Protein AF-A0A3S5FHS6-F1 (afdb_monomer_lite)

Secondary structure (DSSP, 8-state):
--HHHHHHH---HHHHHHHHHHTTS-HHHHHHHHHSSPPPPHHHHHHHHHHHHHH-TTS--------HHHHHHHTHHHHTTS--

Sequence (84 aa):
MTLKEWFKKHKSLEKRMELARAANSTVGYLNQLAYTSKKASVSMCAGLYSASAEITPEDVIFPEDERPDIAEVFSTKQMHESAA

Structure (mmCIF, N/CA/C/O backbone):
data_AF-A0A3S5FHS6-F1
#
_entry.id   AF-A0A3S5FHS6-F1
#
loop_
_atom_site.group_PDB
_atom_site.id
_atom_site.type_symbol
_atom_site.label_atom_id
_atom_site.label_alt_id
_atom_site.label_comp_id
_atom_site.label_asym_id
_atom_site.label_entity_id
_atom_site.label_seq_id
_atom_site.pdbx_PDB_ins_code
_atom_site.Cartn_x
_atom_site.Cartn_y
_atom_site.Cartn_z
_atom_site.occupancy
_atom_site.B_iso_or_equiv
_atom_site.auth_seq_id
_atom_site.auth_comp_id
_atom_site.auth_asym_id
_atom_site.auth_atom_id
_atom_site.pdbx_PDB_model_num
ATOM 1 N N . MET A 1 1 ? -8.413 -0.732 -5.745 1.00 90.12 1 MET A N 1
ATOM 2 C CA . MET A 1 1 ? -8.219 0.709 -5.494 1.00 90.12 1 MET A CA 1
ATOM 3 C C . MET A 1 1 ? -6.739 1.043 -5.463 1.00 90.12 1 MET A C 1
ATOM 5 O O . MET A 1 1 ? -5.930 0.133 -5.362 1.00 90.12 1 MET A O 1
ATOM 9 N N . THR A 1 2 ? -6.372 2.316 -5.523 1.00 91.31 2 THR A N 1
ATOM 10 C CA . THR A 1 2 ? -4.981 2.770 -5.380 1.00 91.31 2 THR A CA 1
ATOM 11 C C . THR A 1 2 ? -4.548 2.821 -3.913 1.00 91.31 2 THR A C 1
ATOM 13 O O . THR A 1 2 ? -5.380 2.877 -3.004 1.00 91.31 2 THR A O 1
ATOM 16 N N . LEU A 1 3 ? -3.238 2.901 -3.651 1.00 93.56 3 LEU A N 1
ATOM 17 C CA . LEU A 1 3 ? -2.714 3.129 -2.294 1.00 93.56 3 LEU A CA 1
ATOM 18 C C . LEU A 1 3 ? -3.249 4.437 -1.679 1.00 93.56 3 LEU A C 1
ATOM 20 O O . LEU A 1 3 ? -3.537 4.506 -0.483 1.00 93.56 3 LEU A O 1
ATOM 24 N N . LYS A 1 4 ? -3.418 5.481 -2.498 1.00 93.50 4 LYS A N 1
ATOM 25 C CA . LYS A 1 4 ? -3.945 6.779 -2.060 1.00 93.50 4 LYS A CA 1
ATOM 26 C C . LYS A 1 4 ? -5.408 6.679 -1.633 1.00 93.50 4 LYS A C 1
ATOM 28 O O . LYS A 1 4 ? -5.793 7.263 -0.621 1.00 93.50 4 LYS A O 1
ATOM 33 N N . GLU A 1 5 ? -6.222 5.953 -2.391 1.00 94.94 5 GLU A N 1
ATOM 34 C CA . GLU A 1 5 ? -7.623 5.683 -2.052 1.00 94.94 5 GLU A CA 1
ATOM 35 C C . GLU A 1 5 ? -7.732 4.857 -0.775 1.00 94.94 5 GLU A C 1
ATOM 37 O O . GLU A 1 5 ? -8.488 5.223 0.128 1.00 94.94 5 GLU A O 1
ATOM 42 N N . TRP A 1 6 ? -6.890 3.832 -0.644 1.00 95.62 6 TRP A N 1
ATOM 43 C CA . TRP A 1 6 ? -6.804 3.024 0.565 1.00 95.62 6 TRP A CA 1
ATOM 44 C C . TRP A 1 6 ? -6.487 3.883 1.792 1.00 95.62 6 TRP A C 1
ATOM 46 O O . TRP A 1 6 ? -7.174 3.808 2.807 1.00 95.62 6 TRP A O 1
ATOM 56 N N . PHE A 1 7 ? -5.515 4.797 1.693 1.00 95.25 7 PHE A N 1
ATOM 57 C CA . PHE A 1 7 ? -5.166 5.711 2.789 1.00 95.25 7 PHE A CA 1
ATOM 58 C C . PHE A 1 7 ? -6.313 6.667 3.143 1.00 95.25 7 PHE A C 1
ATOM 60 O O . PHE A 1 7 ? -6.474 7.026 4.314 1.00 95.25 7 PHE A O 1
ATOM 67 N N . LYS A 1 8 ? -7.113 7.098 2.159 1.00 94.94 8 LYS A N 1
ATOM 68 C CA . LYS A 1 8 ? -8.297 7.938 2.398 1.00 94.94 8 LYS A CA 1
ATOM 69 C C . LYS A 1 8 ? -9.410 7.172 3.116 1.00 94.94 8 LYS A C 1
ATOM 71 O O . LYS A 1 8 ? -10.054 7.763 3.986 1.00 94.94 8 LYS A O 1
ATOM 76 N N . LYS A 1 9 ? -9.615 5.895 2.773 1.00 95.88 9 LYS A N 1
ATOM 77 C CA . LYS A 1 9 ? -10.608 5.013 3.405 1.00 95.88 9 LYS A CA 1
ATOM 78 C C . LYS A 1 9 ? -10.174 4.605 4.818 1.00 95.88 9 LYS A C 1
ATOM 80 O O . LYS A 1 9 ? -10.930 4.772 5.772 1.00 95.88 9 LYS A O 1
ATOM 85 N N . HIS A 1 10 ? -8.923 4.182 4.978 1.00 93.88 10 HIS A N 1
ATOM 86 C CA . HIS A 1 10 ? -8.339 3.721 6.238 1.00 93.88 10 HIS A CA 1
ATOM 87 C C . HIS A 1 10 ? -7.446 4.810 6.859 1.00 93.88 10 HIS A C 1
ATOM 89 O O . HIS A 1 10 ? -6.221 4.846 6.707 1.00 93.88 10 HIS A O 1
ATOM 95 N N . LYS A 1 11 ? -8.084 5.743 7.576 1.00 91.44 11 LYS A N 1
ATOM 96 C CA . LYS A 1 11 ? -7.411 6.900 8.203 1.00 91.44 11 LYS A CA 1
ATOM 97 C C . LYS A 1 11 ? -6.607 6.556 9.460 1.00 91.44 11 LYS A C 1
ATOM 99 O O . LYS A 1 11 ? -5.785 7.367 9.879 1.00 91.44 11 LYS A O 1
ATOM 104 N N . SER A 1 12 ? -6.841 5.387 10.056 1.00 94.81 12 SER A N 1
ATOM 105 C CA . SER A 1 12 ? -6.144 4.956 11.271 1.00 94.81 12 SER A CA 1
ATOM 106 C C . SER A 1 12 ? -4.645 4.771 11.016 1.00 94.81 12 SER A C 1
ATOM 108 O O . SER A 1 12 ? -4.250 4.078 10.075 1.00 94.81 12 SER A O 1
ATOM 110 N N . LEU A 1 13 ? -3.813 5.369 11.876 1.00 93.88 13 LEU A N 1
ATOM 111 C CA . LEU A 1 13 ? -2.361 5.181 11.846 1.00 93.88 13 LEU A CA 1
ATOM 112 C C . LEU A 1 13 ? -1.992 3.712 12.068 1.00 93.88 13 LEU A C 1
ATOM 114 O O . LEU A 1 13 ? -1.149 3.189 11.349 1.00 93.88 13 LEU A O 1
ATOM 118 N N . GLU A 1 14 ? -2.664 3.042 13.003 1.00 96.38 14 GLU A N 1
ATOM 119 C CA . GLU A 1 14 ? -2.447 1.628 13.310 1.00 96.38 14 GLU A CA 1
ATOM 120 C C . GLU A 1 14 ? -2.668 0.750 12.074 1.00 96.38 14 GLU A C 1
ATOM 122 O O . GLU A 1 14 ? -1.797 -0.032 11.707 1.00 96.38 14 GLU A O 1
ATOM 127 N N . LYS A 1 15 ? -3.769 0.974 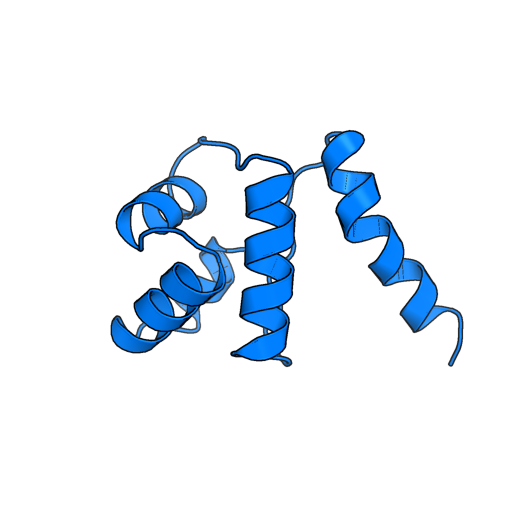11.345 1.00 94.81 15 LYS A N 1
ATOM 128 C CA . LYS A 1 15 ? -4.082 0.217 10.123 1.00 94.81 15 LYS A CA 1
ATOM 129 C C . LYS A 1 15 ? -3.040 0.443 9.022 1.00 94.81 15 LYS A C 1
ATOM 131 O O . LYS A 1 15 ? -2.663 -0.477 8.303 1.00 94.81 15 LYS A O 1
ATOM 136 N N . ARG A 1 16 ? -2.524 1.670 8.901 1.00 95.50 16 ARG A N 1
ATOM 137 C CA . ARG A 1 16 ? -1.436 1.989 7.960 1.00 95.50 16 ARG A CA 1
ATOM 138 C C . ARG A 1 16 ? -0.108 1.359 8.378 1.00 95.50 16 ARG A C 1
ATOM 140 O O . ARG A 1 16 ? 0.671 0.978 7.509 1.00 95.50 16 ARG A O 1
ATOM 147 N N . MET A 1 17 ? 0.159 1.257 9.680 1.00 97.19 17 MET A N 1
ATOM 148 C CA . MET A 1 17 ? 1.336 0.564 10.208 1.00 97.19 17 MET A CA 1
ATOM 149 C C . MET A 1 17 ? 1.253 -0.943 9.972 1.00 97.19 17 MET A C 1
ATOM 151 O O . MET A 1 17 ? 2.255 -1.539 9.590 1.00 97.19 17 MET A O 1
ATOM 155 N N . GLU A 1 18 ? 0.071 -1.536 10.140 1.00 97.38 18 GLU A N 1
ATOM 156 C CA . GLU A 1 18 ? -0.204 -2.940 9.823 1.00 97.38 18 GLU A CA 1
ATOM 157 C C . GLU A 1 18 ? 0.110 -3.227 8.347 1.00 97.38 18 GLU A C 1
ATOM 159 O O . GLU A 1 18 ? 0.931 -4.094 8.049 1.00 97.38 18 GLU A O 1
ATOM 164 N N . LEU A 1 19 ? -0.427 -2.405 7.435 1.00 97.00 19 LEU A N 1
ATOM 165 C CA . LEU A 1 19 ? -0.146 -2.502 6.001 1.00 97.00 19 LEU A CA 1
ATOM 166 C C . LEU A 1 19 ? 1.347 -2.350 5.692 1.00 97.00 19 LEU A C 1
ATOM 168 O O . LEU A 1 19 ? 1.909 -3.139 4.938 1.00 97.00 19 LEU A O 1
ATOM 172 N N . ALA A 1 20 ? 2.002 -1.341 6.274 1.00 96.69 20 ALA A N 1
ATOM 173 C CA . ALA A 1 20 ? 3.425 -1.111 6.058 1.00 96.69 20 ALA A CA 1
ATOM 174 C C . ALA A 1 20 ? 4.270 -2.298 6.529 1.00 96.69 20 ALA A C 1
ATOM 176 O O . ALA A 1 20 ? 5.184 -2.705 5.818 1.00 96.69 20 ALA A O 1
ATOM 177 N N . ARG A 1 21 ? 3.943 -2.883 7.685 1.00 97.44 21 ARG A N 1
ATOM 178 C CA . ARG A 1 21 ? 4.644 -4.049 8.226 1.00 97.44 21 ARG A CA 1
ATOM 179 C C . ARG A 1 21 ? 4.459 -5.274 7.334 1.00 97.44 21 ARG A C 1
ATOM 181 O O . ARG A 1 21 ? 5.452 -5.912 6.997 1.00 97.44 21 ARG A O 1
ATOM 188 N N . ALA A 1 22 ? 3.226 -5.578 6.935 1.00 96.56 22 ALA A N 1
ATOM 189 C CA . ALA A 1 22 ? 2.929 -6.715 6.066 1.00 96.56 22 ALA A CA 1
ATOM 190 C C . ALA A 1 22 ? 3.577 -6.567 4.679 1.00 96.56 22 ALA A C 1
ATOM 192 O O . ALA A 1 22 ? 4.100 -7.529 4.126 1.00 96.56 22 ALA A O 1
ATOM 193 N N . ALA A 1 23 ? 3.653 -5.342 4.154 1.00 95.12 23 ALA A N 1
ATOM 194 C CA . ALA A 1 23 ? 4.335 -5.048 2.896 1.00 95.12 23 ALA A CA 1
ATOM 195 C C . ALA A 1 23 ? 5.865 -4.867 3.039 1.00 95.12 23 ALA A C 1
ATOM 197 O O . ALA A 1 23 ? 6.509 -4.387 2.106 1.00 95.12 23 ALA A O 1
ATOM 198 N N . ASN A 1 24 ? 6.446 -5.206 4.199 1.00 95.94 24 ASN A N 1
ATOM 199 C CA . ASN A 1 24 ? 7.869 -5.050 4.525 1.00 95.94 24 ASN A CA 1
ATOM 200 C C . ASN A 1 24 ? 8.422 -3.641 4.214 1.00 95.94 24 ASN A C 1
ATOM 202 O O . ASN A 1 24 ? 9.428 -3.462 3.526 1.00 95.94 24 ASN A O 1
ATOM 206 N N . SER A 1 25 ? 7.713 -2.617 4.686 1.00 96.38 25 SER A N 1
ATOM 207 C CA . SER A 1 25 ? 7.954 -1.210 4.377 1.00 96.38 25 SER A CA 1
ATOM 208 C C . SER A 1 25 ? 7.693 -0.296 5.584 1.00 96.38 25 SER A C 1
ATOM 210 O O . SER A 1 25 ? 7.512 -0.741 6.716 1.00 96.38 25 SER A O 1
ATOM 212 N N . THR A 1 26 ? 7.676 1.019 5.352 1.00 96.62 26 THR A N 1
ATOM 213 C CA . THR A 1 26 ? 7.372 2.038 6.369 1.00 96.62 26 THR A CA 1
ATOM 214 C C . THR A 1 26 ? 6.197 2.907 5.939 1.00 96.62 26 THR A C 1
ATOM 216 O O . THR A 1 26 ? 6.028 3.205 4.757 1.00 96.62 26 THR A O 1
ATOM 219 N N . VAL A 1 27 ? 5.423 3.410 6.905 1.00 95.88 27 VAL A N 1
ATOM 220 C CA . VAL A 1 27 ? 4.321 4.351 6.628 1.00 95.88 27 VAL A CA 1
ATOM 221 C C . VAL A 1 27 ? 4.826 5.606 5.905 1.00 95.88 27 VAL A C 1
ATOM 223 O O . VAL A 1 27 ? 4.138 6.134 5.036 1.00 95.88 27 VAL A O 1
ATOM 226 N N . GLY A 1 28 ? 6.042 6.068 6.218 1.00 96.38 28 GLY A N 1
ATOM 227 C CA . GLY A 1 28 ? 6.676 7.196 5.532 1.00 96.38 28 GLY A CA 1
ATOM 228 C C . GLY A 1 28 ? 6.904 6.926 4.044 1.00 96.38 28 GLY A C 1
ATOM 229 O O . GLY A 1 28 ? 6.530 7.746 3.208 1.00 96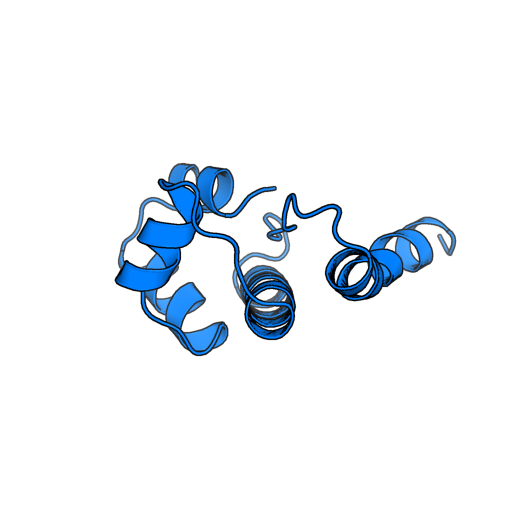.38 28 GLY A O 1
ATOM 230 N N . TYR A 1 29 ? 7.447 5.757 3.701 1.00 96.12 29 TYR A N 1
ATOM 231 C CA . TYR A 1 29 ? 7.628 5.361 2.306 1.00 96.12 29 TYR A CA 1
ATOM 232 C C . TYR A 1 29 ? 6.290 5.183 1.579 1.00 96.12 29 TYR A C 1
ATOM 234 O O . TYR A 1 29 ? 6.124 5.690 0.472 1.00 96.12 29 TYR A O 1
ATOM 242 N N . LEU A 1 30 ? 5.299 4.556 2.219 1.00 95.44 30 LEU A N 1
ATOM 243 C CA . LEU A 1 30 ? 3.960 4.421 1.640 1.00 95.44 30 LEU A CA 1
ATOM 244 C C . LEU A 1 30 ? 3.280 5.783 1.419 1.00 95.44 30 LEU A C 1
ATOM 246 O O . LEU A 1 30 ? 2.647 5.991 0.387 1.00 95.44 30 LEU A O 1
ATOM 250 N N . ASN A 1 31 ? 3.466 6.747 2.326 1.00 95.31 31 ASN A N 1
ATOM 251 C CA . ASN A 1 31 ? 3.009 8.124 2.120 1.00 95.31 31 ASN A CA 1
ATOM 252 C C . ASN A 1 31 ? 3.692 8.780 0.910 1.00 95.31 31 ASN A C 1
ATOM 254 O O . ASN A 1 31 ? 3.021 9.471 0.146 1.00 95.31 31 ASN A O 1
ATOM 258 N N . GLN A 1 32 ? 4.998 8.560 0.705 1.00 95.25 32 GLN A N 1
ATOM 259 C CA . GLN A 1 32 ? 5.680 9.051 -0.499 1.00 95.25 32 GLN A CA 1
ATOM 260 C C . GLN A 1 32 ? 5.040 8.462 -1.760 1.00 95.25 32 GLN A C 1
ATOM 262 O O . GLN A 1 32 ? 4.735 9.211 -2.682 1.00 95.25 32 GLN A O 1
ATOM 267 N N . LEU A 1 33 ? 4.782 7.154 -1.787 1.00 93.12 33 LEU A N 1
ATOM 268 C CA . LEU A 1 33 ? 4.126 6.502 -2.925 1.00 93.12 33 LEU A CA 1
ATOM 269 C C . LEU A 1 33 ? 2.697 7.023 -3.164 1.00 93.12 33 LEU A C 1
ATOM 271 O O . LEU A 1 33 ? 2.281 7.170 -4.305 1.00 93.12 33 LEU A O 1
ATOM 275 N N . ALA A 1 34 ? 1.944 7.326 -2.105 1.00 93.06 34 ALA A N 1
ATOM 276 C CA . ALA A 1 34 ? 0.550 7.760 -2.216 1.00 93.06 34 ALA A CA 1
ATOM 277 C C . ALA A 1 34 ? 0.377 9.231 -2.643 1.00 93.06 34 ALA A C 1
ATOM 279 O O . ALA A 1 34 ? -0.648 9.590 -3.229 1.00 93.06 34 ALA A O 1
ATOM 280 N N . TYR A 1 35 ? 1.333 10.100 -2.301 1.00 93.75 35 TYR A N 1
ATOM 281 C CA . TYR A 1 35 ? 1.167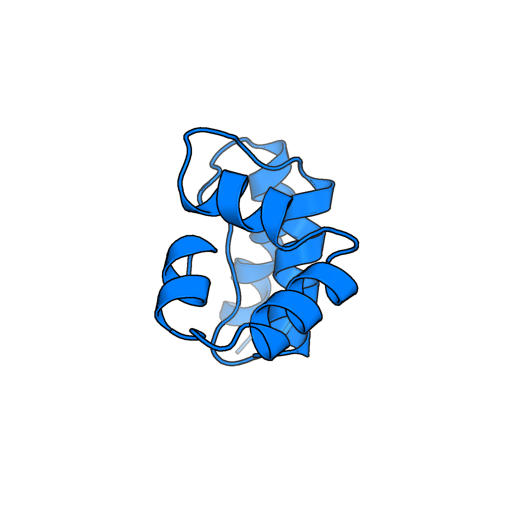 11.556 -2.412 1.00 93.75 35 TYR A CA 1
ATOM 282 C C . TYR A 1 35 ? 2.246 12.264 -3.238 1.00 93.75 35 TYR A C 1
ATOM 284 O O . TYR A 1 35 ? 2.210 13.488 -3.347 1.00 93.75 35 TYR A O 1
ATOM 292 N N . THR A 1 36 ? 3.181 11.530 -3.841 1.00 92.31 36 THR A N 1
ATOM 293 C CA . THR A 1 36 ? 4.204 12.090 -4.740 1.00 92.31 36 THR A CA 1
ATOM 294 C C . THR A 1 36 ? 4.207 11.359 -6.082 1.00 92.31 36 THR A C 1
ATOM 296 O O . THR A 1 36 ? 3.469 10.400 -6.273 1.00 92.31 36 THR A O 1
ATOM 299 N N . SER A 1 37 ? 5.057 11.788 -7.018 1.00 87.69 37 SER A N 1
ATOM 300 C CA . SER A 1 37 ? 5.271 11.109 -8.304 1.00 87.69 37 SER A CA 1
ATOM 301 C C . SER A 1 37 ? 6.168 9.864 -8.211 1.00 87.69 37 SER A C 1
ATOM 303 O O . SER A 1 37 ? 6.525 9.277 -9.235 1.00 87.69 37 SER A O 1
ATOM 305 N N . LYS A 1 38 ? 6.576 9.459 -7.000 1.00 88.88 38 LYS A N 1
ATOM 306 C CA . LYS A 1 38 ? 7.443 8.301 -6.785 1.00 88.88 38 LYS A CA 1
ATOM 307 C C . LYS A 1 38 ? 6.727 7.010 -7.170 1.00 88.88 38 LYS A C 1
ATOM 309 O O . LYS A 1 38 ? 5.680 6.687 -6.619 1.00 88.88 38 LYS A O 1
ATOM 314 N N . LYS A 1 39 ? 7.347 6.240 -8.062 1.00 87.00 39 LYS A N 1
ATOM 315 C CA . LYS A 1 39 ? 6.855 4.923 -8.469 1.00 87.00 39 LYS A CA 1
ATOM 316 C C . LYS A 1 39 ? 7.387 3.826 -7.553 1.00 87.00 39 LYS A C 1
ATOM 318 O O . LYS A 1 39 ? 8.541 3.865 -7.123 1.00 87.00 39 LYS A O 1
ATOM 323 N N . ALA A 1 40 ? 6.539 2.845 -7.269 1.00 88.56 40 ALA A N 1
ATOM 324 C CA . ALA A 1 40 ? 6.914 1.647 -6.533 1.00 88.56 40 ALA A CA 1
ATOM 325 C C . ALA A 1 40 ? 7.743 0.695 -7.418 1.00 88.56 40 ALA A C 1
ATOM 327 O O . ALA A 1 40 ? 7.621 0.688 -8.645 1.00 88.56 40 ALA A O 1
ATOM 328 N N . SER A 1 41 ? 8.601 -0.116 -6.800 1.00 90.00 41 SER A N 1
ATOM 329 C CA . SER A 1 41 ? 9.216 -1.262 -7.478 1.00 90.00 41 SER A CA 1
ATOM 330 C C . SER A 1 41 ? 8.193 -2.385 -7.667 1.00 90.00 41 SER A C 1
ATOM 332 O O . SER A 1 41 ? 7.200 -2.446 -6.943 1.00 90.00 41 SER A O 1
ATOM 334 N N . VAL A 1 42 ? 8.483 -3.329 -8.566 1.00 88.44 42 VAL A N 1
ATOM 335 C CA . VAL A 1 42 ? 7.692 -4.559 -8.765 1.00 88.44 42 VAL A CA 1
ATOM 336 C C . VAL A 1 42 ? 7.461 -5.303 -7.446 1.00 88.44 42 VAL A C 1
ATOM 338 O O . VAL A 1 42 ? 6.329 -5.633 -7.099 1.00 88.44 42 VAL A O 1
ATOM 341 N N . SER A 1 43 ? 8.520 -5.483 -6.652 1.00 90.38 43 SER A N 1
ATOM 342 C CA . SER A 1 43 ? 8.446 -6.133 -5.338 1.00 90.38 43 SER A CA 1
ATOM 343 C C . SER A 1 43 ? 7.533 -5.398 -4.355 1.00 90.38 43 SER A C 1
ATOM 345 O O . SER A 1 43 ? 6.783 -6.029 -3.616 1.00 90.38 43 SER A O 1
ATOM 347 N N . MET A 1 44 ? 7.558 -4.064 -4.361 1.00 93.75 44 MET A N 1
ATOM 348 C CA . MET A 1 44 ? 6.704 -3.252 -3.499 1.00 93.75 44 MET A CA 1
ATOM 349 C C . MET A 1 44 ? 5.241 -3.314 -3.949 1.00 93.75 44 MET A C 1
ATOM 351 O O . MET A 1 44 ? 4.348 -3.389 -3.113 1.00 93.75 44 MET A O 1
ATOM 355 N N . CYS A 1 45 ? 4.992 -3.319 -5.258 1.00 91.50 45 CYS A N 1
ATOM 356 C CA . CYS A 1 45 ? 3.667 -3.518 -5.834 1.00 91.50 45 CYS A CA 1
ATOM 357 C C . CYS A 1 45 ? 3.057 -4.862 -5.410 1.00 91.50 45 CYS A C 1
ATOM 359 O O . CYS A 1 45 ? 1.942 -4.885 -4.891 1.00 91.50 45 CYS A O 1
ATOM 361 N N . ALA A 1 46 ? 3.809 -5.958 -5.556 1.00 90.06 46 ALA A N 1
ATOM 362 C CA . ALA A 1 46 ? 3.385 -7.283 -5.107 1.00 90.06 46 ALA A CA 1
ATOM 363 C C . ALA A 1 46 ? 3.146 -7.322 -3.586 1.00 90.06 46 ALA A C 1
ATOM 365 O O . ALA A 1 46 ? 2.129 -7.836 -3.129 1.00 90.06 46 ALA A O 1
ATOM 366 N N . GLY A 1 47 ? 4.043 -6.713 -2.801 1.00 93.38 47 GLY A N 1
ATOM 367 C CA . GLY A 1 47 ? 3.904 -6.628 -1.347 1.00 93.38 47 GLY A CA 1
ATOM 368 C C . GLY A 1 47 ? 2.655 -5.864 -0.903 1.00 93.38 47 GLY A C 1
ATOM 369 O O . GLY A 1 47 ? 1.955 -6.315 -0.002 1.00 93.38 47 GLY A O 1
ATOM 370 N N . LEU A 1 48 ? 2.334 -4.738 -1.550 1.00 93.88 48 LEU A N 1
ATOM 371 C CA . LEU A 1 48 ? 1.121 -3.964 -1.255 1.00 93.88 48 LEU A CA 1
ATOM 372 C C . LEU A 1 48 ? -0.153 -4.732 -1.588 1.00 93.88 48 LEU A C 1
ATOM 374 O O . LEU A 1 48 ? -1.111 -4.681 -0.817 1.00 93.88 48 LEU A O 1
ATOM 378 N N . TYR A 1 49 ? -0.161 -5.443 -2.712 1.00 92.50 49 TYR A N 1
ATOM 379 C CA . TYR A 1 49 ? -1.281 -6.289 -3.092 1.00 92.50 49 TYR A CA 1
ATOM 380 C C . TYR A 1 49 ? -1.530 -7.373 -2.049 1.00 92.50 49 TYR A C 1
ATOM 382 O O . TYR A 1 49 ? -2.601 -7.391 -1.450 1.00 92.50 49 TYR A O 1
ATOM 390 N N . SER A 1 50 ? -0.524 -8.202 -1.759 1.00 92.75 50 SER A N 1
ATOM 391 C CA . SER A 1 50 ? -0.659 -9.296 -0.795 1.00 92.75 50 SER A CA 1
ATOM 392 C C . SER A 1 50 ? -1.041 -8.788 0.595 1.00 92.75 50 SER A C 1
ATOM 394 O O . SER A 1 50 ? -1.974 -9.305 1.199 1.00 92.75 50 SER A O 1
ATOM 396 N N . ALA A 1 51 ? -0.391 -7.721 1.072 1.00 95.50 51 ALA A N 1
ATOM 397 C CA . ALA A 1 51 ? -0.685 -7.143 2.380 1.00 95.50 51 ALA A CA 1
ATOM 398 C C . ALA A 1 51 ? -2.114 -6.585 2.466 1.00 95.50 51 ALA A C 1
ATOM 400 O O . ALA A 1 51 ? -2.804 -6.787 3.460 1.00 95.50 51 ALA A O 1
ATOM 401 N N . SER A 1 52 ? -2.586 -5.889 1.429 1.00 94.75 52 SER A N 1
ATOM 402 C CA . SER A 1 52 ? -3.961 -5.375 1.420 1.00 94.75 52 SER A CA 1
ATOM 403 C C . SER A 1 52 ? -5.001 -6.482 1.264 1.00 94.75 52 SER A C 1
ATOM 405 O O . SER A 1 52 ? -6.038 -6.400 1.911 1.00 94.75 52 SER A O 1
ATOM 407 N N . ALA A 1 53 ? -4.717 -7.531 0.487 1.00 93.56 53 ALA A N 1
ATOM 408 C CA . ALA A 1 53 ? -5.577 -8.706 0.372 1.00 93.56 53 ALA A CA 1
ATOM 409 C C . ALA A 1 53 ? -5.698 -9.476 1.696 1.00 93.56 53 ALA A C 1
ATOM 411 O O . ALA A 1 53 ? -6.764 -10.002 1.991 1.00 93.56 53 ALA A O 1
ATOM 412 N N . GLU A 1 54 ? -4.639 -9.506 2.509 1.00 92.88 54 GLU A N 1
ATOM 413 C CA . GLU A 1 54 ? -4.650 -10.116 3.842 1.00 92.88 54 GLU A CA 1
ATOM 414 C C . GLU A 1 54 ? -5.400 -9.252 4.871 1.00 92.88 54 GLU A C 1
ATOM 416 O O . GLU A 1 54 ? -6.257 -9.740 5.603 1.00 92.88 54 GLU A O 1
ATOM 421 N N . ILE A 1 55 ? -5.092 -7.954 4.924 1.00 93.75 55 ILE A N 1
ATOM 422 C CA . ILE A 1 55 ? -5.543 -7.061 6.003 1.00 93.75 55 ILE A CA 1
ATOM 423 C C . ILE A 1 55 ? -6.944 -6.487 5.741 1.00 93.75 55 ILE A C 1
ATOM 425 O O . ILE A 1 55 ? -7.699 -6.201 6.678 1.00 93.75 55 ILE A O 1
ATOM 429 N N . THR A 1 56 ? -7.271 -6.252 4.471 1.00 92.88 56 THR A N 1
ATOM 430 C CA . THR A 1 56 ? -8.536 -5.673 4.005 1.00 92.88 56 THR A CA 1
ATOM 431 C C . THR A 1 56 ? -8.958 -6.316 2.673 1.00 92.88 56 THR A C 1
ATOM 433 O O . THR A 1 56 ? -8.846 -5.667 1.630 1.00 92.88 56 THR A O 1
ATOM 436 N N . PRO A 1 57 ? -9.460 -7.566 2.678 1.00 89.75 57 PRO A N 1
ATOM 437 C CA . PRO A 1 57 ? -9.818 -8.296 1.454 1.00 89.75 57 PRO A CA 1
ATOM 438 C C . PRO A 1 57 ? -10.831 -7.571 0.550 1.00 89.75 57 PRO A C 1
ATOM 440 O O . PRO A 1 57 ? -10.808 -7.733 -0.663 1.00 89.75 57 PRO A O 1
ATOM 443 N N . GLU A 1 58 ? -11.687 -6.729 1.131 1.00 90.50 58 GLU A N 1
ATOM 444 C CA . GLU A 1 58 ? -12.673 -5.914 0.402 1.00 90.50 58 GLU A CA 1
ATOM 445 C C . GLU A 1 58 ? -12.059 -4.659 -0.253 1.00 90.50 58 GLU A C 1
ATOM 447 O O . GLU A 1 58 ? -12.669 -4.025 -1.111 1.00 90.50 58 GLU A O 1
ATOM 452 N N . ASP A 1 59 ? -10.844 -4.281 0.153 1.00 92.06 59 ASP A N 1
ATOM 453 C CA . ASP A 1 59 ? -10.176 -3.029 -0.207 1.00 92.06 59 ASP A CA 1
ATOM 454 C C . ASP A 1 59 ? -8.758 -3.275 -0.723 1.00 92.06 59 ASP A C 1
ATOM 4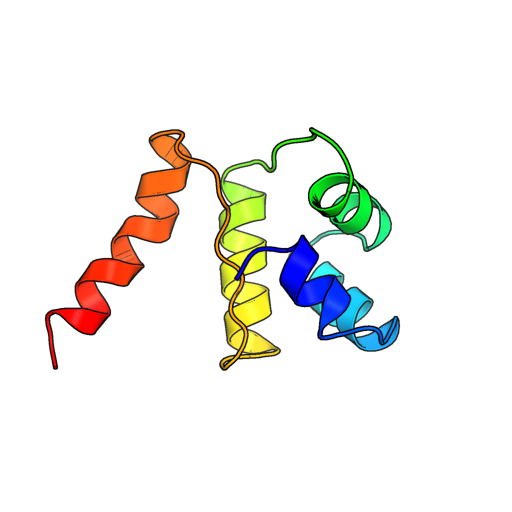56 O O . ASP A 1 59 ? -7.783 -2.670 -0.281 1.00 92.06 59 ASP A O 1
ATOM 460 N N . VAL A 1 60 ? -8.619 -4.189 -1.677 1.00 93.38 60 VAL A N 1
ATOM 461 C CA . VAL A 1 60 ? -7.298 -4.559 -2.193 1.00 93.38 60 VAL A CA 1
ATOM 462 C C . VAL A 1 60 ? -6.679 -3.425 -3.024 1.00 93.38 60 VAL A C 1
ATOM 464 O O . VAL A 1 60 ? -7.332 -2.771 -3.857 1.00 93.38 60 VAL A O 1
ATOM 467 N N . ILE A 1 61 ? -5.386 -3.195 -2.795 1.00 92.56 61 ILE A N 1
ATOM 468 C CA . ILE A 1 61 ? -4.569 -2.219 -3.508 1.00 92.56 61 ILE A CA 1
ATOM 469 C C . ILE A 1 61 ? -4.089 -2.816 -4.834 1.00 92.56 61 ILE A C 1
ATOM 471 O O . ILE A 1 61 ? -3.440 -3.858 -4.871 1.00 92.56 61 ILE A O 1
ATOM 475 N N . PHE A 1 62 ? -4.354 -2.086 -5.914 1.00 86.06 62 PHE A N 1
ATOM 476 C CA . PHE A 1 62 ? -3.840 -2.321 -7.258 1.00 86.06 62 PHE A CA 1
ATOM 477 C C . PHE A 1 62 ? -2.988 -1.113 -7.651 1.00 86.06 62 PHE A C 1
ATOM 479 O O . PHE A 1 62 ? -3.481 0.017 -7.596 1.00 86.06 62 PHE A O 1
ATOM 486 N N . PRO A 1 63 ? -1.710 -1.304 -7.998 1.00 71.75 63 PRO A N 1
ATOM 487 C CA . PRO A 1 63 ? -0.867 -0.241 -8.521 1.00 71.75 63 PRO A CA 1
ATOM 488 C C . PRO A 1 63 ? -1.371 0.217 -9.888 1.00 71.75 63 PRO A C 1
ATOM 490 O O . PRO A 1 63 ? -1.606 -0.600 -10.772 1.00 71.75 63 PRO A O 1
ATOM 493 N N . GLU A 1 64 ? -1.472 1.529 -10.079 1.00 68.44 64 GLU A N 1
ATOM 494 C CA . GLU A 1 64 ? -1.739 2.162 -11.379 1.00 68.44 64 GLU A CA 1
ATOM 495 C C . GLU A 1 64 ? -0.441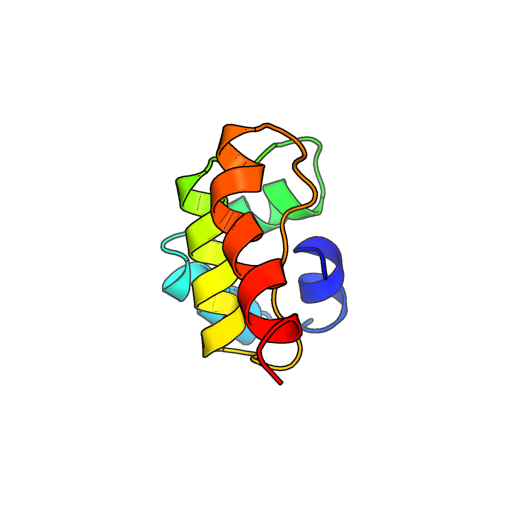 2.297 -12.187 1.00 68.44 64 GLU A C 1
ATOM 497 O O . GLU A 1 64 ? -0.060 3.386 -12.615 1.00 68.44 64 GLU A O 1
ATOM 502 N N . ASP A 1 65 ? 0.317 1.211 -12.310 1.00 71.56 65 ASP A N 1
ATOM 503 C CA . ASP A 1 65 ? 1.572 1.225 -13.050 1.00 71.56 65 ASP A CA 1
ATOM 504 C C . ASP A 1 65 ? 1.474 0.295 -14.256 1.00 71.56 65 ASP A C 1
ATOM 506 O O . ASP A 1 65 ? 1.464 -0.925 -14.123 1.00 71.56 65 ASP A O 1
ATOM 510 N N . GLU A 1 66 ? 1.381 0.905 -15.435 1.00 69.62 66 GLU A N 1
ATOM 511 C CA . GLU A 1 66 ? 1.210 0.229 -16.726 1.00 69.62 66 GLU A CA 1
ATOM 512 C C . GLU A 1 66 ? 2.523 -0.327 -17.293 1.00 69.62 66 GLU A C 1
ATOM 514 O O . GLU A 1 66 ? 2.561 -0.813 -18.426 1.00 69.62 66 GLU A O 1
ATOM 519 N N . ARG A 1 67 ? 3.633 -0.240 -16.545 1.00 79.19 67 ARG A N 1
ATOM 520 C CA . ARG A 1 67 ? 4.886 -0.856 -16.986 1.00 79.19 67 ARG A CA 1
ATOM 521 C C . ARG A 1 67 ? 4.699 -2.380 -17.115 1.00 79.19 67 ARG A C 1
ATOM 523 O O . ARG A 1 67 ? 4.096 -2.981 -16.225 1.00 79.19 67 ARG A O 1
ATOM 530 N N . PRO A 1 68 ? 5.222 -3.023 -18.178 1.00 72.06 68 PRO A N 1
ATOM 531 C CA . PRO A 1 68 ? 4.982 -4.447 -18.441 1.00 72.06 68 PRO A CA 1
ATOM 532 C C . PRO A 1 68 ? 5.361 -5.383 -17.283 1.00 72.06 68 PRO A C 1
ATOM 534 O O . PRO A 1 68 ? 4.618 -6.308 -16.971 1.00 72.06 68 PRO A O 1
ATOM 537 N N . ASP A 1 69 ? 6.466 -5.095 -16.592 1.00 72.25 69 ASP A N 1
ATOM 538 C CA . ASP A 1 69 ? 6.954 -5.838 -15.421 1.00 72.25 69 ASP A CA 1
ATOM 539 C C . ASP A 1 69 ? 6.021 -5.733 -14.204 1.00 72.25 69 ASP A C 1
ATOM 541 O O . ASP A 1 69 ? 6.016 -6.609 -13.340 1.00 72.25 69 ASP A O 1
ATOM 545 N N . ILE A 1 70 ? 5.216 -4.671 -14.129 1.00 72.81 70 ILE A N 1
ATOM 546 C CA . ILE A 1 70 ? 4.170 -4.510 -13.121 1.00 72.81 70 ILE A CA 1
ATOM 547 C C . ILE A 1 70 ? 2.874 -5.175 -13.586 1.00 72.81 70 ILE A C 1
ATOM 549 O O . ILE A 1 70 ? 2.236 -5.866 -12.797 1.00 72.81 70 ILE A O 1
ATOM 553 N N . ALA A 1 71 ? 2.503 -5.033 -14.860 1.00 67.56 71 ALA A N 1
ATOM 554 C CA . ALA A 1 71 ? 1.308 -5.658 -15.423 1.00 67.56 71 ALA A CA 1
ATOM 555 C C . ALA A 1 71 ? 1.316 -7.192 -15.275 1.00 67.56 71 ALA A C 1
ATOM 557 O O . ALA A 1 71 ? 0.267 -7.785 -15.025 1.00 67.56 71 ALA A O 1
ATOM 558 N N . GLU A 1 72 ? 2.483 -7.839 -15.347 1.00 62.91 72 GLU A N 1
ATOM 559 C CA . GLU A 1 72 ? 2.631 -9.278 -15.078 1.00 62.91 72 GLU A CA 1
ATOM 560 C C . GLU A 1 72 ? 2.281 -9.660 -13.630 1.00 62.91 72 GLU A C 1
ATOM 562 O O . GLU A 1 72 ? 1.644 -10.688 -13.408 1.00 62.91 72 GLU A O 1
ATOM 567 N N . VAL A 1 73 ? 2.603 -8.809 -12.647 1.00 64.38 73 VAL A N 1
ATOM 568 C CA . VAL A 1 73 ? 2.230 -9.026 -11.233 1.00 64.38 73 VAL A CA 1
ATOM 569 C C . VAL A 1 73 ? 0.709 -9.028 -11.049 1.00 64.38 73 VAL A C 1
ATOM 571 O O . VAL A 1 73 ? 0.201 -9.715 -10.165 1.00 64.38 73 VAL A O 1
ATOM 574 N N . PHE A 1 74 ? -0.022 -8.278 -11.880 1.00 62.03 74 PHE A N 1
ATOM 575 C CA . PHE A 1 74 ? -1.471 -8.076 -11.753 1.00 62.03 74 PHE A CA 1
ATOM 576 C C . PHE A 1 74 ? -2.314 -8.793 -12.811 1.00 62.03 74 PHE A C 1
ATOM 578 O O . PHE A 1 74 ? -3.536 -8.837 -12.673 1.00 62.03 74 PHE A O 1
ATOM 585 N N . SER A 1 75 ? -1.708 -9.406 -13.831 1.00 54.84 75 SER A N 1
ATOM 586 C CA . SER A 1 75 ? -2.428 -10.175 -14.861 1.00 54.84 75 SER A CA 1
ATOM 587 C C . SER A 1 75 ? -3.116 -11.426 -14.299 1.00 54.84 75 SER A C 1
ATOM 589 O O . SER A 1 75 ? -4.101 -11.904 -14.858 1.00 54.84 75 SER A O 1
ATOM 591 N N . THR A 1 76 ? -2.706 -11.899 -13.120 1.00 50.34 76 THR A N 1
ATOM 592 C CA . THR A 1 76 ? -3.411 -12.940 -12.348 1.00 50.34 76 THR A CA 1
ATOM 593 C C . THR A 1 76 ? -4.797 -12.517 -11.865 1.00 50.34 76 THR A C 1
ATOM 595 O O . THR A 1 76 ? -5.600 -13.373 -11.498 1.00 50.34 76 THR A O 1
ATOM 598 N N . LYS A 1 77 ? -5.133 -11.223 -11.915 1.00 46.91 77 LYS A N 1
ATOM 599 C CA . LYS A 1 77 ? -6.460 -10.735 -11.547 1.00 46.91 77 LYS A CA 1
ATOM 600 C C . LYS A 1 77 ? -7.535 -11.027 -12.603 1.00 46.91 77 LYS A C 1
ATOM 602 O O . LYS A 1 77 ? -8.697 -11.168 -12.246 1.00 46.91 77 LYS A O 1
ATOM 607 N N . GLN A 1 78 ? -7.162 -11.199 -13.876 1.00 45.41 78 GLN A N 1
ATOM 608 C CA . GLN A 1 78 ? -8.116 -11.570 -14.935 1.00 45.41 78 GLN A CA 1
ATOM 609 C C . GLN A 1 78 ? -8.423 -13.077 -14.989 1.00 45.41 78 GLN A C 1
ATOM 611 O O . GLN A 1 78 ? -9.462 -13.474 -15.519 1.00 45.41 78 GLN A O 1
ATOM 616 N N . MET A 1 79 ? -7.578 -13.933 -14.402 1.00 45.53 79 MET A N 1
ATOM 617 C CA . MET A 1 79 ? -7.832 -15.381 -14.380 1.00 45.53 79 MET A CA 1
ATOM 618 C C . MET A 1 79 ? -8.853 -15.810 -13.319 1.00 45.53 79 MET A C 1
ATOM 620 O O . MET A 1 79 ? -9.434 -16.882 -13.453 1.00 45.53 79 MET A O 1
ATOM 624 N N . HIS A 1 80 ? -9.115 -14.987 -12.298 1.00 41.50 80 HIS A N 1
ATOM 625 C CA . HIS A 1 80 ? -10.071 -15.329 -11.238 1.00 41.50 80 HIS A CA 1
ATOM 626 C C . HIS A 1 80 ? -11.512 -14.864 -11.518 1.00 41.50 80 HIS A C 1
ATOM 628 O O . HIS A 1 80 ? -12.437 -15.391 -10.908 1.00 41.50 80 HIS A O 1
ATOM 634 N N . GLU A 1 81 ? -11.712 -13.934 -12.462 1.00 41.91 81 GLU A N 1
ATOM 635 C CA . GLU A 1 81 ? -13.040 -13.532 -12.966 1.00 41.91 81 GLU A CA 1
ATOM 636 C C . GLU A 1 81 ? -13.483 -14.344 -14.199 1.00 41.91 81 GLU A C 1
ATOM 638 O O . GLU A 1 81 ? -14.663 -14.360 -14.525 1.00 41.91 81 GLU A O 1
ATOM 643 N N . SER A 1 82 ? -12.567 -15.064 -14.862 1.00 38.19 82 SER A N 1
ATOM 644 C CA . SER A 1 82 ? -12.878 -15.891 -16.047 1.00 38.19 82 SER A CA 1
ATOM 645 C C . SER A 1 82 ? -13.174 -17.366 -15.722 1.00 38.19 82 SER A C 1
ATOM 647 O O . SER A 1 82 ? -13.351 -18.169 -16.635 1.00 38.19 82 SER A O 1
ATOM 649 N N . ALA A 1 83 ? -13.176 -17.741 -14.439 1.00 38.06 83 ALA A N 1
ATOM 650 C CA . ALA A 1 83 ? -13.348 -19.121 -13.973 1.00 38.06 83 ALA A CA 1
ATOM 651 C C . ALA A 1 83 ? -14.576 -19.323 -13.060 1.00 38.06 83 ALA A C 1
ATOM 653 O O . ALA A 1 83 ? -14.671 -20.364 -12.408 1.00 38.06 83 ALA A O 1
ATOM 654 N N . ALA A 1 84 ? -15.494 -18.350 -13.003 1.00 39.53 84 ALA A N 1
ATOM 655 C CA . ALA A 1 84 ? -16.751 -18.420 -12.254 1.00 39.53 84 ALA A CA 1
ATOM 656 C C . ALA A 1 84 ? -1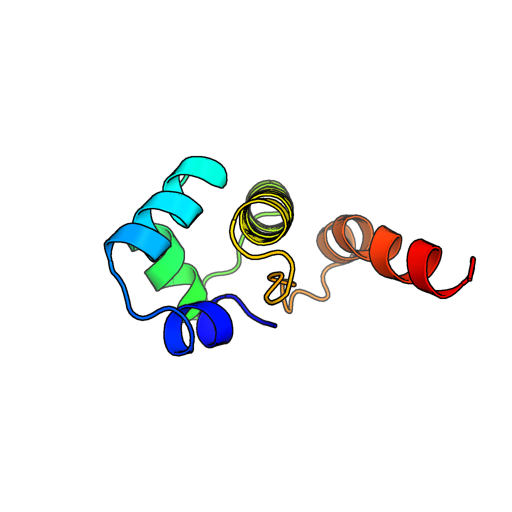7.964 -18.382 -13.192 1.00 39.53 84 ALA A C 1
ATOM 658 O O . ALA A 1 84 ? -17.927 -17.595 -14.164 1.00 39.53 84 ALA A O 1
#

Radius of gyration: 12.55 Å; chains: 1; bounding box: 26×31×32 Å

Foldseek 3Di:
DALLVVCVVPVDPVLLQQLQVQLVHDSVVSCCCNPHPDDDDLSSQLSQQVSCCVSPVPDGHHDPDPPPSNVVSCVVVVVVVVPD

pLDDT: mean 84.19, std 17.21, range [38.06, 97.44]